Protein AF-A0A8T6MU31-F1 (afdb_monomer_lite)

Secondary structure (DSSP, 8-state):
-PPPPHHHHHHTT-GGGSPP-TT--S-B------TT--EEEEEEEEEE-TT-SSEEEEEEETTS-EEEEEPPTT--TT-EEEESTT--S-TT-B----

pLDDT: mean 89.47, std 4.57, range [70.94, 95.69]

Sequence (98 aa):
MGKRPLVRRRGRGGMQFRAAATGKTIPAKYPYFDLAEDHSGQVVDLVHERGRDTPLARVRFEDGSVSMIPAVLGTEVGSTISFGLNADVKQGNVISIQ

Structure (mmCIF, N/CA/C/O backbone):
data_AF-A0A8T6MU31-F1
#
_entry.id   AF-A0A8T6MU31-F1
#
loop_
_atom_site.group_PDB
_atom_site.id
_atom_site.type_symbol
_atom_site.label_atom_id
_atom_site.label_alt_id
_atom_site.label_comp_id
_atom_site.label_asym_id
_atom_site.label_entity_id
_atom_site.label_seq_id
_atom_site.pdbx_PDB_ins_code
_atom_site.Cartn_x
_atom_site.Cartn_y
_atom_site.Cartn_z
_atom_site.occupancy
_atom_site.B_iso_or_equiv
_atom_site.auth_seq_id
_atom_site.auth_comp_id
_atom_site.auth_asym_id
_atom_site.auth_atom_id
_atom_site.pdbx_PDB_model_num
ATOM 1 N N . MET A 1 1 ? 33.140 12.919 -30.482 1.00 74.75 1 MET A N 1
ATOM 2 C CA . MET A 1 1 ? 31.976 13.156 -29.593 1.00 74.75 1 MET A CA 1
ATOM 3 C C . MET A 1 1 ? 31.259 11.829 -29.352 1.00 74.75 1 MET A C 1
ATOM 5 O O . MET A 1 1 ? 31.030 11.106 -30.312 1.00 74.75 1 MET A O 1
ATOM 9 N N . GLY A 1 2 ? 30.994 11.457 -28.095 1.00 89.44 2 GLY A N 1
ATOM 10 C CA . GLY A 1 2 ? 30.480 10.125 -27.734 1.00 89.44 2 GLY A CA 1
ATOM 11 C C . GLY A 1 2 ? 28.968 9.944 -27.928 1.00 89.44 2 GLY A C 1
ATOM 12 O O . GLY A 1 2 ? 28.213 10.914 -28.019 1.00 89.44 2 GLY A O 1
ATOM 13 N N . LYS A 1 3 ? 28.510 8.684 -27.964 1.00 91.19 3 LYS A N 1
ATOM 14 C CA . LYS A 1 3 ? 27.075 8.348 -27.965 1.00 91.19 3 LYS A CA 1
ATOM 15 C C . LYS A 1 3 ? 26.424 8.749 -26.635 1.00 91.19 3 LYS A C 1
ATOM 17 O O . LYS A 1 3 ? 27.070 8.811 -25.593 1.00 91.19 3 LYS A O 1
ATOM 22 N N . ARG A 1 4 ? 25.112 9.000 -26.666 1.00 89.75 4 ARG A N 1
ATOM 23 C CA . ARG A 1 4 ? 24.345 9.369 -25.465 1.00 89.75 4 ARG A CA 1
ATOM 24 C C . ARG A 1 4 ? 24.295 8.204 -24.456 1.00 89.75 4 ARG A C 1
ATOM 26 O O . ARG A 1 4 ? 23.974 7.089 -24.877 1.00 89.75 4 ARG A O 1
ATOM 33 N N . PRO A 1 5 ? 24.496 8.458 -23.147 1.00 94.31 5 PRO A N 1
ATOM 34 C CA . PRO A 1 5 ? 24.318 7.455 -22.098 1.00 94.31 5 PRO A CA 1
ATOM 35 C C . PRO A 1 5 ? 22.907 6.859 -22.065 1.00 94.31 5 PRO A C 1
ATOM 37 O O . PRO A 1 5 ? 21.921 7.512 -22.427 1.00 94.31 5 PRO A O 1
ATOM 40 N N . LEU A 1 6 ? 22.800 5.628 -21.566 1.00 93.69 6 LEU A N 1
ATOM 41 C CA . LEU A 1 6 ? 21.551 4.864 -21.525 1.00 93.69 6 LEU A CA 1
ATOM 42 C C . LEU A 1 6 ? 20.450 5.558 -20.704 1.00 93.69 6 LEU A C 1
ATOM 44 O O . LEU A 1 6 ? 19.299 5.573 -21.135 1.00 93.69 6 LEU A O 1
ATOM 48 N N . VAL A 1 7 ? 20.790 6.215 -19.590 1.00 95.69 7 VAL A N 1
ATOM 49 C CA . VAL A 1 7 ? 19.823 6.940 -18.738 1.00 95.69 7 VAL A CA 1
ATOM 50 C C . VAL A 1 7 ? 19.103 8.051 -19.512 1.00 95.69 7 VAL A C 1
ATOM 52 O O . VAL A 1 7 ? 17.886 8.188 -19.412 1.00 95.69 7 VAL A O 1
ATOM 55 N N . ARG A 1 8 ? 19.811 8.773 -20.395 1.00 93.56 8 ARG A N 1
ATOM 56 C CA . ARG A 1 8 ? 19.190 9.793 -21.262 1.00 93.56 8 ARG A CA 1
ATOM 57 C C . ARG A 1 8 ? 18.242 9.179 -22.293 1.00 93.56 8 ARG A C 1
ATOM 59 O O . ARG A 1 8 ? 17.253 9.804 -22.665 1.00 93.56 8 ARG A O 1
ATOM 66 N N . ARG A 1 9 ? 18.522 7.957 -22.764 1.00 93.88 9 ARG A N 1
ATOM 67 C CA . ARG A 1 9 ? 17.605 7.216 -23.649 1.00 93.88 9 ARG A CA 1
ATOM 68 C C . ARG A 1 9 ? 16.366 6.727 -22.890 1.00 93.88 9 ARG A C 1
ATOM 70 O O . ARG A 1 9 ? 15.282 6.774 -23.465 1.00 93.88 9 ARG A O 1
ATOM 77 N N . ARG A 1 10 ? 16.516 6.317 -21.623 1.00 94.62 10 ARG A N 1
ATOM 78 C CA . ARG A 1 10 ? 15.406 5.940 -20.727 1.00 94.62 10 ARG A CA 1
ATOM 79 C C . ARG A 1 10 ? 14.471 7.112 -20.448 1.00 94.62 10 ARG A C 1
ATOM 81 O O . ARG A 1 10 ? 13.273 6.959 -20.635 1.00 94.62 10 ARG A O 1
ATOM 88 N N . GLY A 1 11 ? 15.011 8.287 -20.111 1.00 94.75 11 GLY A N 1
ATOM 89 C CA . GLY A 1 11 ? 14.213 9.489 -19.822 1.00 94.75 11 GLY A CA 1
ATOM 90 C C . GLY A 1 11 ? 13.346 9.979 -20.990 1.00 94.75 11 GLY A C 1
ATOM 91 O O . GLY A 1 11 ? 12.302 10.574 -20.766 1.00 94.75 11 GLY A O 1
ATOM 92 N N . ARG A 1 12 ? 13.716 9.670 -22.244 1.00 94.50 12 ARG A N 1
ATOM 93 C CA . ARG A 1 12 ? 12.864 9.939 -23.420 1.00 94.50 12 ARG A CA 1
ATOM 94 C C . ARG A 1 12 ? 11.597 9.066 -23.452 1.00 94.50 12 ARG A C 1
ATOM 96 O O . ARG A 1 12 ? 10.668 9.385 -24.184 1.00 94.50 12 ARG A O 1
ATOM 103 N N . GLY A 1 13 ? 11.571 7.948 -22.721 1.00 92.88 13 GLY A N 1
ATOM 104 C CA . GLY A 1 13 ? 10.403 7.073 -22.622 1.00 92.88 13 GLY A CA 1
ATOM 105 C C . GLY A 1 13 ? 10.037 6.387 -23.940 1.00 92.88 13 GLY A C 1
ATOM 106 O O . GLY A 1 13 ? 8.866 6.359 -24.306 1.00 92.88 13 GLY A O 1
ATOM 107 N N . GLY A 1 14 ? 11.013 5.865 -24.691 1.00 94.50 14 GLY A N 1
ATOM 108 C CA . GLY A 1 14 ? 10.726 4.985 -25.838 1.00 94.50 14 GLY A CA 1
ATOM 109 C C . GLY A 1 14 ? 10.074 3.664 -25.399 1.00 94.50 14 GLY A C 1
ATOM 110 O O . GLY A 1 14 ? 10.208 3.289 -24.235 1.00 94.50 14 GLY A O 1
ATOM 111 N N . MET A 1 15 ? 9.395 2.950 -26.309 1.00 93.38 15 MET A N 1
ATOM 112 C CA . MET A 1 15 ? 8.653 1.707 -26.000 1.00 93.38 15 MET A CA 1
ATOM 113 C C . MET A 1 15 ? 9.486 0.675 -25.226 1.00 93.38 15 MET A C 1
ATOM 115 O O . MET A 1 15 ? 8.997 0.086 -24.273 1.00 93.38 15 MET A O 1
ATOM 119 N N . GLN A 1 16 ? 10.769 0.543 -25.558 1.00 93.75 16 GLN A N 1
ATOM 120 C CA . GLN A 1 16 ? 11.729 -0.354 -24.910 1.00 93.75 16 GLN A CA 1
ATOM 121 C C . GLN A 1 16 ? 11.996 -0.066 -23.420 1.00 93.75 16 GLN A C 1
ATOM 123 O O . GLN A 1 16 ? 12.621 -0.878 -22.747 1.00 93.75 16 GLN A O 1
ATOM 128 N N . PHE A 1 17 ? 11.600 1.105 -22.912 1.00 93.88 17 PHE A N 1
ATOM 129 C CA . PHE A 1 17 ? 11.805 1.512 -21.517 1.00 93.88 17 PHE A CA 1
ATOM 130 C C . PHE A 1 17 ? 10.497 1.807 -20.774 1.00 93.88 17 PHE A C 1
ATOM 132 O O . PHE A 1 17 ? 10.549 2.169 -19.599 1.00 93.88 17 PHE A O 1
ATOM 139 N N . ARG A 1 18 ? 9.340 1.704 -21.440 1.00 92.94 18 ARG A N 1
ATOM 140 C CA . ARG A 1 18 ? 8.034 1.899 -20.799 1.00 92.94 18 ARG A CA 1
ATOM 141 C C . ARG A 1 18 ? 7.621 0.627 -20.071 1.00 92.94 18 ARG A C 1
ATOM 143 O O . ARG A 1 18 ? 7.848 -0.473 -20.564 1.00 92.94 18 ARG A O 1
ATOM 150 N N . ALA A 1 19 ? 6.973 0.792 -18.921 1.00 90.88 19 ALA A N 1
ATOM 151 C CA . ALA A 1 19 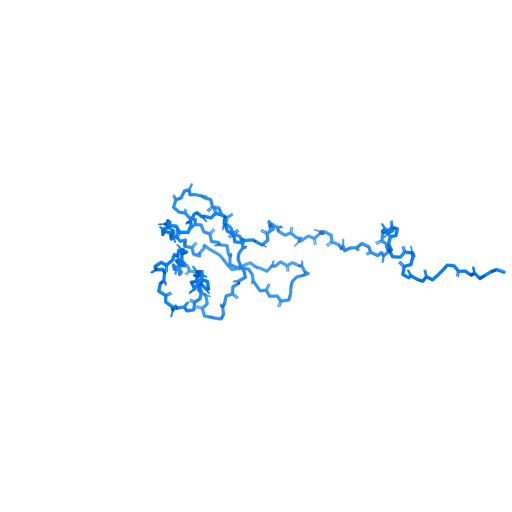? 6.295 -0.315 -18.266 1.00 90.88 19 ALA A CA 1
ATOM 152 C C . ALA A 1 19 ? 5.102 -0.771 -19.119 1.00 90.88 19 ALA A C 1
ATOM 154 O O . ALA A 1 19 ? 4.388 0.058 -19.690 1.00 90.88 19 ALA A O 1
ATOM 155 N N . ALA A 1 20 ? 4.881 -2.082 -19.195 1.00 89.44 20 ALA A N 1
ATOM 156 C CA . ALA A 1 20 ? 3.680 -2.621 -19.813 1.00 89.44 20 ALA A CA 1
ATOM 157 C C . ALA A 1 20 ? 2.461 -2.268 -18.945 1.00 89.44 20 ALA A C 1
ATOM 159 O O . ALA A 1 20 ? 2.412 -2.618 -17.768 1.00 89.44 20 ALA A O 1
ATOM 160 N N . ALA A 1 21 ? 1.481 -1.577 -19.529 1.00 86.25 21 ALA A N 1
ATOM 161 C CA . ALA A 1 21 ? 0.220 -1.257 -18.856 1.00 86.25 21 ALA A CA 1
ATOM 162 C C . ALA A 1 21 ? -0.795 -2.416 -18.913 1.00 86.25 21 ALA A C 1
ATOM 164 O O . ALA A 1 21 ? -1.825 -2.387 -18.245 1.00 86.25 21 ALA A O 1
ATOM 165 N N . THR A 1 22 ? -0.524 -3.443 -19.721 1.00 86.19 22 THR A N 1
ATOM 166 C CA . THR A 1 22 ? -1.427 -4.577 -19.920 1.00 86.19 22 THR A CA 1
ATOM 167 C C . THR A 1 22 ? -1.584 -5.393 -18.638 1.00 86.19 22 THR A C 1
ATOM 169 O O . THR A 1 22 ? -0.611 -5.929 -18.111 1.00 86.19 22 THR A O 1
ATOM 172 N N . GLY A 1 23 ? -2.824 -5.539 -18.166 1.00 81.75 23 GLY A N 1
ATOM 173 C CA . GLY A 1 23 ? -3.136 -6.288 -16.945 1.00 81.75 23 GLY A CA 1
ATOM 174 C C . GLY A 1 23 ? -2.918 -5.504 -15.649 1.00 81.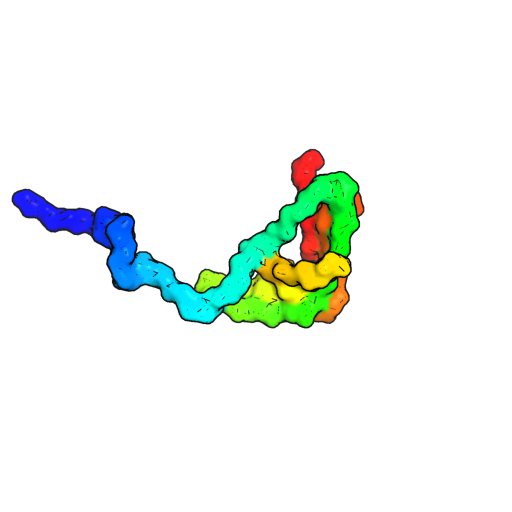75 23 GLY A C 1
ATOM 175 O O . GLY A 1 23 ? -2.893 -6.116 -14.583 1.00 81.75 23 GLY A O 1
ATOM 176 N N . LYS A 1 24 ? -2.753 -4.177 -15.739 1.00 86.06 24 LYS A N 1
ATOM 177 C CA . LYS A 1 24 ? 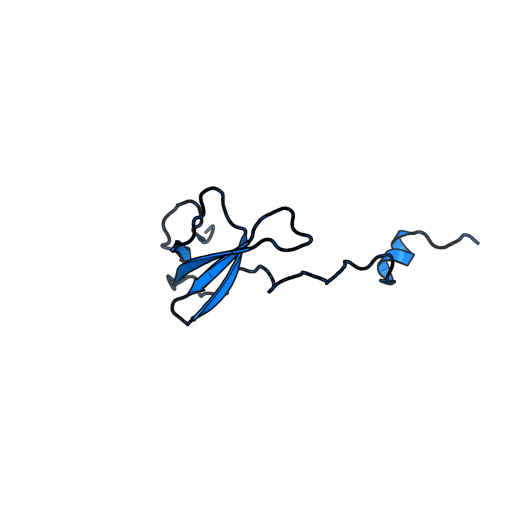-2.898 -3.262 -14.604 1.00 86.06 24 LYS A CA 1
ATOM 178 C C . LYS A 1 24 ? -4.382 -3.036 -14.314 1.00 86.06 24 LYS A C 1
ATOM 180 O O . LYS A 1 24 ? -5.166 -2.819 -15.238 1.00 86.06 24 LYS A O 1
ATOM 185 N N . THR A 1 25 ? -4.750 -3.109 -13.041 1.00 83.44 25 THR A N 1
ATOM 186 C CA . THR A 1 25 ? -6.128 -2.910 -12.562 1.00 83.44 25 THR A CA 1
ATOM 187 C C . THR A 1 25 ? -6.311 -1.441 -12.142 1.00 83.44 25 THR A C 1
ATOM 189 O O . THR A 1 25 ? -5.475 -0.587 -12.443 1.00 83.44 25 THR A O 1
ATOM 192 N N . ILE A 1 26 ? -7.413 -1.123 -11.457 1.00 82.88 26 ILE A N 1
ATOM 193 C CA . ILE A 1 26 ? -7.641 0.156 -10.771 1.00 82.88 26 ILE A CA 1
ATOM 194 C C . ILE A 1 26 ? -6.413 0.500 -9.908 1.00 82.88 26 ILE A C 1
ATOM 196 O O . ILE A 1 26 ? -5.841 -0.397 -9.279 1.00 82.88 26 ILE A O 1
ATOM 200 N N . PRO A 1 27 ? -5.988 1.777 -9.864 1.00 84.88 27 PRO A N 1
ATOM 201 C CA . PRO A 1 27 ? -4.856 2.194 -9.049 1.00 84.88 27 PRO A CA 1
ATOM 202 C C . PRO A 1 27 ? -5.033 1.758 -7.594 1.00 84.88 27 PRO A C 1
ATOM 204 O O . PRO A 1 27 ? -6.009 2.130 -6.948 1.00 84.88 27 PRO A O 1
ATOM 207 N N . ALA A 1 28 ? -4.062 1.004 -7.074 1.00 88.06 28 ALA A N 1
ATOM 208 C CA . ALA A 1 28 ? -4.061 0.646 -5.665 1.00 88.06 28 ALA A CA 1
ATOM 209 C C . ALA A 1 28 ? -3.738 1.885 -4.826 1.00 88.06 28 ALA A C 1
ATOM 211 O O . ALA A 1 28 ? -2.609 2.390 -4.869 1.00 88.06 28 ALA A O 1
ATOM 212 N N . LYS A 1 29 ? -4.746 2.392 -4.124 1.00 88.25 29 LYS A N 1
ATOM 213 C CA . LYS A 1 29 ? -4.689 3.584 -3.284 1.00 88.25 29 LYS A CA 1
ATOM 214 C C . LYS A 1 29 ? -5.626 3.389 -2.105 1.00 88.25 29 LYS A C 1
ATOM 216 O O . LYS A 1 29 ? -6.674 2.762 -2.244 1.00 88.25 29 LYS A O 1
ATOM 221 N N . TYR A 1 30 ? -5.247 3.976 -0.978 1.00 88.69 30 TYR A N 1
ATOM 222 C CA . TYR A 1 30 ? -6.182 4.175 0.114 1.00 88.69 30 TYR A CA 1
ATOM 223 C C . TYR A 1 30 ? -7.229 5.218 -0.298 1.00 88.69 30 TYR A C 1
ATOM 225 O O . TYR A 1 30 ? -6.876 6.176 -1.001 1.00 88.69 30 TYR A O 1
ATOM 233 N N . PRO A 1 31 ? -8.496 5.025 0.092 1.00 86.94 31 PRO A N 1
ATOM 234 C CA . PRO A 1 31 ? -9.510 6.058 -0.053 1.00 86.94 31 PRO A CA 1
ATOM 235 C C . PRO A 1 31 ? -9.102 7.308 0.732 1.00 86.94 31 PRO A C 1
ATOM 237 O O . PRO A 1 31 ? -8.352 7.237 1.708 1.00 86.94 31 PRO A O 1
ATOM 240 N N . TYR A 1 32 ? -9.576 8.460 0.271 1.00 86.12 32 TYR A N 1
ATOM 241 C CA . TYR A 1 32 ? -9.387 9.715 0.980 1.00 86.12 32 TYR A CA 1
ATOM 242 C C . TYR A 1 32 ? -10.593 9.926 1.892 1.00 86.12 32 TYR A C 1
ATOM 244 O O . TYR A 1 32 ? -11.681 10.209 1.399 1.00 86.12 32 TYR A O 1
ATOM 252 N N . PHE A 1 33 ? -10.385 9.750 3.192 1.00 85.12 33 PHE A N 1
ATOM 253 C CA . PHE A 1 33 ? -11.374 10.018 4.230 1.00 85.12 33 PHE A CA 1
ATOM 254 C C . PHE A 1 33 ? -10.854 11.116 5.153 1.00 85.12 33 PHE A C 1
ATOM 256 O O . PHE A 1 33 ? -9.637 11.251 5.330 1.00 85.12 33 PHE A O 1
ATOM 263 N N . ASP A 1 34 ? -11.766 11.890 5.737 1.00 83.56 34 ASP A N 1
ATOM 264 C CA . ASP A 1 34 ? -11.404 12.821 6.801 1.00 83.56 34 ASP A CA 1
ATOM 265 C C . ASP A 1 34 ? -10.998 12.045 8.060 1.00 83.56 34 ASP A C 1
ATOM 267 O O . ASP A 1 34 ? -11.593 11.026 8.398 1.00 83.56 34 ASP A O 1
ATOM 271 N N . LEU A 1 35 ? -9.981 12.527 8.783 1.00 75.75 35 LEU A N 1
ATOM 272 C CA . LEU A 1 35 ? -9.431 11.811 9.949 1.00 75.75 35 LEU A CA 1
ATOM 273 C C . LEU A 1 35 ? -10.4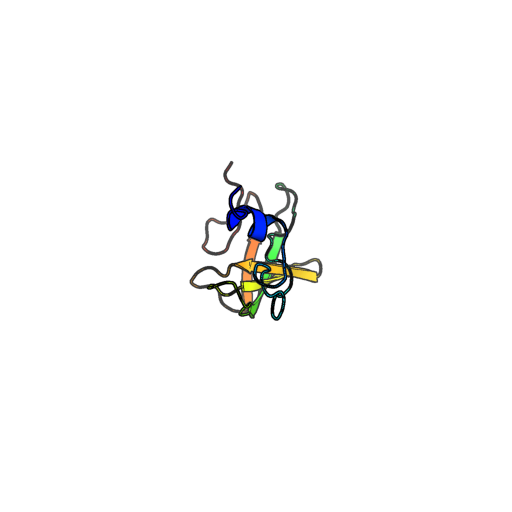41 11.649 11.093 1.00 75.75 35 LEU A C 1
ATOM 275 O O . LEU A 1 35 ? -10.283 10.759 11.924 1.00 75.75 35 LEU A O 1
ATOM 279 N N . ALA A 1 36 ? -11.431 12.539 11.159 1.00 79.69 36 ALA A N 1
ATOM 280 C CA . ALA A 1 36 ? -12.480 12.504 12.169 1.00 79.69 36 ALA A CA 1
ATOM 281 C C . ALA A 1 36 ? -13.561 11.453 11.870 1.00 79.69 36 ALA A C 1
ATOM 283 O O . ALA A 1 36 ? -14.372 11.162 12.746 1.00 79.69 36 ALA A O 1
ATOM 284 N N . GLU A 1 37 ? -13.598 10.918 10.649 1.00 84.88 37 GLU A N 1
ATOM 285 C CA . GLU A 1 37 ? -14.607 9.959 10.224 1.00 84.88 37 GLU A CA 1
ATOM 286 C C . GLU A 1 37 ? -14.076 8.532 10.352 1.00 84.88 37 GLU A C 1
ATOM 288 O O . GLU A 1 37 ? -12.990 8.201 9.870 1.00 84.88 37 GLU A O 1
ATOM 293 N N . ASP A 1 38 ? -14.877 7.678 10.983 1.00 86.44 38 ASP A N 1
ATOM 294 C CA . ASP A 1 38 ? -14.611 6.250 11.059 1.00 86.44 38 ASP A CA 1
ATOM 295 C C . ASP A 1 38 ? -15.395 5.550 9.940 1.00 86.44 38 ASP A C 1
ATOM 297 O O . ASP A 1 38 ? -16.626 5.530 9.939 1.00 86.44 38 ASP A O 1
ATOM 301 N N . HIS A 1 39 ? -14.673 4.975 8.980 1.00 89.56 39 HIS A N 1
ATOM 302 C CA . HIS A 1 39 ? -15.235 4.263 7.832 1.00 89.56 39 HIS A CA 1
ATOM 303 C C . HIS A 1 39 ? -14.938 2.773 7.926 1.00 89.56 39 HIS A C 1
ATOM 305 O O . HIS A 1 39 ? -13.826 2.357 8.267 1.00 89.56 39 HIS A O 1
ATOM 311 N N . SER A 1 40 ? -15.919 1.947 7.566 1.00 90.88 40 SER A N 1
ATOM 312 C CA . SER A 1 40 ? -15.742 0.502 7.467 1.00 90.88 40 SER A CA 1
ATOM 313 C C . SER A 1 40 ? -15.826 0.032 6.015 1.00 90.88 40 SER A C 1
ATOM 315 O O . SER A 1 40 ? -16.613 0.527 5.206 1.00 90.88 40 SER A O 1
ATOM 317 N N . GLY A 1 41 ? -14.958 -0.908 5.652 1.00 92.69 41 GLY A N 1
ATOM 318 C CA . GLY A 1 41 ? -14.926 -1.511 4.328 1.00 92.69 41 GLY A CA 1
ATOM 319 C C . GLY A 1 41 ? -14.886 -3.027 4.419 1.00 92.69 41 GLY A C 1
ATOM 320 O O . GLY A 1 41 ? -14.162 -3.588 5.238 1.00 92.69 41 GLY A O 1
ATOM 321 N N . GLN A 1 42 ? -15.633 -3.709 3.559 1.00 94.81 42 GLN A N 1
ATOM 322 C CA . GLN A 1 42 ? -15.618 -5.164 3.465 1.00 94.81 42 GLN A CA 1
ATOM 323 C C . GLN A 1 42 ? -14.735 -5.625 2.306 1.00 94.81 42 GLN A C 1
ATOM 325 O O . GLN A 1 42 ? -14.845 -5.130 1.181 1.00 94.81 42 GLN A O 1
ATOM 330 N N . VAL A 1 43 ? -13.880 -6.614 2.556 1.00 95.06 43 VAL A N 1
ATOM 331 C CA . VAL A 1 43 ? -13.086 -7.271 1.514 1.00 95.06 43 VAL A CA 1
ATOM 332 C C . VAL A 1 43 ? -14.007 -8.141 0.662 1.00 95.06 43 VAL A C 1
ATOM 334 O O . VAL A 1 43 ? -14.540 -9.146 1.121 1.00 95.06 43 VAL A O 1
ATOM 337 N N . VAL A 1 44 ? -14.188 -7.764 -0.599 1.00 95.19 44 VAL A N 1
ATOM 338 C CA . VAL A 1 44 ? -15.038 -8.485 -1.556 1.00 95.19 44 VAL A CA 1
ATOM 339 C C . VAL A 1 44 ? -14.245 -9.541 -2.322 1.00 95.19 44 VAL A C 1
ATOM 341 O O . VAL A 1 44 ? -14.818 -10.533 -2.758 1.00 95.19 44 VAL A O 1
ATOM 344 N N . ASP A 1 45 ? -12.951 -9.309 -2.561 1.00 94.44 45 ASP A N 1
ATOM 345 C CA . ASP A 1 45 ? -12.128 -10.192 -3.393 1.00 94.44 45 ASP A CA 1
ATOM 346 C C . ASP A 1 45 ? -10.626 -9.992 -3.149 1.00 94.44 45 ASP A C 1
ATOM 348 O O . ASP A 1 45 ? -10.201 -8.913 -2.727 1.00 94.44 45 ASP A O 1
ATOM 352 N N . LEU A 1 46 ? -9.825 -11.004 -3.481 1.00 93.69 46 LEU A N 1
ATOM 353 C CA . LEU A 1 46 ? -8.363 -10.965 -3.476 1.00 93.69 46 LEU A CA 1
ATOM 354 C C . LEU A 1 46 ? -7.857 -11.158 -4.909 1.00 93.69 46 LEU A C 1
ATOM 356 O O . LEU A 1 46 ? -7.919 -12.245 -5.479 1.00 93.69 46 LEU A O 1
ATOM 360 N N . VAL A 1 47 ? -7.344 -10.084 -5.502 1.00 92.81 47 VAL A N 1
ATOM 361 C CA . VAL A 1 47 ? -7.031 -9.998 -6.929 1.00 92.81 47 VAL A CA 1
ATOM 362 C C . VAL A 1 47 ? -5.524 -9.905 -7.150 1.00 92.81 47 VAL A C 1
ATOM 364 O O . VAL A 1 47 ? -4.826 -9.105 -6.526 1.00 92.81 47 VAL A O 1
ATOM 367 N N . HIS A 1 48 ? -5.016 -10.682 -8.104 1.00 90.94 48 HIS A N 1
ATOM 368 C CA . HIS A 1 48 ? -3.647 -10.545 -8.594 1.00 90.94 48 HIS A CA 1
ATOM 369 C C . HIS A 1 48 ? -3.557 -9.451 -9.675 1.00 90.94 48 HIS A C 1
ATOM 371 O O . HIS A 1 48 ? -4.241 -9.527 -10.696 1.00 90.94 48 HIS A O 1
ATOM 377 N N . GLU A 1 49 ? -2.691 -8.450 -9.482 1.00 89.50 49 GLU A N 1
ATOM 378 C CA . GLU A 1 49 ? -2.374 -7.433 -10.495 1.00 89.50 49 GLU A CA 1
ATOM 379 C C . GLU A 1 49 ? -0.993 -7.691 -11.106 1.00 89.50 49 GLU A C 1
ATOM 381 O O . GLU A 1 49 ? -0.001 -7.839 -10.392 1.00 89.50 49 GLU A O 1
ATOM 386 N N . ARG A 1 50 ? -0.890 -7.670 -12.441 1.00 86.75 50 ARG A N 1
ATOM 387 C CA . ARG A 1 50 ? 0.403 -7.850 -13.111 1.00 86.75 50 ARG A CA 1
ATOM 388 C C . ARG A 1 50 ? 1.342 -6.694 -12.803 1.00 86.75 50 ARG A C 1
ATOM 390 O O . ARG A 1 50 ? 0.974 -5.527 -12.916 1.00 86.75 50 ARG A O 1
ATOM 397 N N . GLY A 1 51 ? 2.596 -7.003 -12.492 1.00 86.56 51 GLY A N 1
ATOM 398 C CA . GLY A 1 51 ? 3.619 -6.001 -12.181 1.00 86.56 51 GLY A CA 1
ATOM 399 C C . GLY A 1 51 ? 3.533 -5.451 -10.757 1.00 86.56 51 GLY A C 1
ATOM 400 O O . GLY A 1 51 ? 4.110 -4.396 -10.492 1.00 86.56 51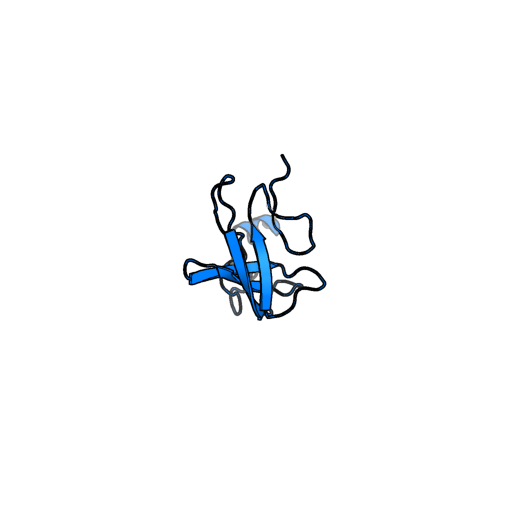 GLY A O 1
ATOM 401 N N . ARG A 1 52 ? 2.781 -6.121 -9.881 1.00 86.06 52 ARG A N 1
ATOM 402 C CA . ARG A 1 52 ? 3.012 -6.154 -8.438 1.00 86.06 52 ARG A CA 1
ATOM 403 C C . ARG A 1 52 ? 3.327 -7.602 -8.075 1.00 86.06 52 ARG A C 1
ATOM 405 O O . ARG A 1 52 ? 2.690 -8.511 -8.598 1.00 86.06 52 ARG A O 1
ATOM 412 N N . ASP A 1 53 ? 4.271 -7.803 -7.165 1.00 86.19 53 ASP A N 1
ATOM 413 C CA . ASP A 1 53 ? 4.603 -9.138 -6.645 1.00 86.19 53 ASP A CA 1
ATOM 414 C C . ASP A 1 53 ? 3.716 -9.520 -5.443 1.00 86.19 53 ASP A C 1
ATOM 416 O O . ASP A 1 53 ? 3.990 -10.482 -4.732 1.00 86.19 53 ASP A O 1
ATOM 420 N N . THR A 1 54 ? 2.645 -8.755 -5.198 1.00 88.12 54 THR A N 1
ATOM 421 C CA . THR A 1 54 ? 1.738 -8.916 -4.057 1.00 88.12 54 THR A CA 1
ATOM 422 C C . THR A 1 54 ? 0.266 -8.869 -4.488 1.00 88.12 54 THR A C 1
ATOM 424 O O . THR A 1 54 ? -0.074 -8.167 -5.448 1.00 88.12 54 THR A O 1
ATOM 427 N N . PRO A 1 55 ? -0.626 -9.613 -3.803 1.00 92.19 55 PRO A N 1
ATOM 428 C CA . PRO A 1 55 ? -2.063 -9.555 -4.053 1.00 92.19 55 PRO A CA 1
ATOM 429 C C . PRO A 1 55 ? -2.681 -8.244 -3.544 1.00 92.19 55 PRO A C 1
ATOM 431 O O . PRO A 1 55 ? -2.216 -7.637 -2.575 1.00 92.19 55 PRO A O 1
ATOM 434 N N . LEU A 1 56 ? -3.760 -7.820 -4.198 1.00 93.31 56 LEU A N 1
ATOM 435 C CA . LEU A 1 56 ? -4.577 -6.677 -3.800 1.00 93.31 56 LEU A CA 1
ATOM 436 C C . LEU A 1 56 ? -5.911 -7.164 -3.234 1.00 93.31 56 LEU A C 1
ATOM 438 O O . LEU A 1 56 ? -6.569 -8.011 -3.828 1.00 93.31 56 LEU A O 1
ATOM 442 N N . ALA A 1 57 ? -6.334 -6.585 -2.121 1.00 94.44 57 ALA A N 1
ATOM 443 C CA . ALA A 1 57 ? -7.683 -6.706 -1.605 1.00 94.44 57 ALA A CA 1
ATOM 444 C C . ALA A 1 57 ? -8.589 -5.676 -2.289 1.00 94.44 57 ALA A C 1
ATOM 446 O O . ALA A 1 57 ? -8.313 -4.472 -2.284 1.00 94.44 57 ALA A O 1
ATOM 447 N N . ARG A 1 58 ? -9.688 -6.152 -2.875 1.00 94.19 58 ARG A N 1
ATOM 448 C CA . ARG A 1 58 ? -10.772 -5.311 -3.377 1.00 94.19 58 ARG A CA 1
ATOM 449 C C . ARG A 1 58 ? -11.734 -5.040 -2.229 1.00 94.19 58 ARG A C 1
ATOM 451 O O . ARG A 1 58 ? -12.493 -5.928 -1.848 1.00 94.19 58 ARG A O 1
ATOM 458 N N . VAL A 1 59 ? -11.707 -3.824 -1.700 1.00 94.31 59 VAL A N 1
ATOM 459 C CA . VAL A 1 59 ? -12.510 -3.407 -0.544 1.00 94.31 59 VAL A CA 1
ATOM 460 C C . VAL A 1 59 ? -13.679 -2.557 -1.021 1.00 94.31 59 VAL A C 1
ATOM 462 O O . VAL A 1 59 ? -13.478 -1.632 -1.809 1.00 94.31 59 VAL A O 1
ATOM 465 N N . ARG A 1 60 ? -14.891 -2.881 -0.568 1.00 94.00 60 ARG A N 1
ATOM 466 C CA . ARG A 1 60 ? -16.108 -2.098 -0.800 1.00 94.00 60 ARG A CA 1
ATOM 467 C C . ARG A 1 60 ? -16.507 -1.380 0.482 1.00 94.00 60 ARG A C 1
ATOM 469 O O . ARG A 1 60 ? -16.608 -2.023 1.522 1.00 94.00 60 ARG A O 1
ATOM 476 N N . PHE A 1 61 ? -16.758 -0.087 0.374 1.00 91.62 61 PHE A N 1
ATOM 477 C CA . PHE A 1 61 ? -17.178 0.769 1.479 1.00 91.62 61 PHE A CA 1
ATOM 478 C C . PHE A 1 61 ? -18.699 0.924 1.534 1.00 91.62 61 PHE A C 1
ATOM 480 O O . PHE A 1 61 ? -19.416 0.504 0.619 1.00 91.62 61 PHE A O 1
ATOM 487 N N . GLU A 1 62 ? -19.184 1.520 2.621 1.00 87.94 62 GLU A N 1
ATOM 488 C CA . GLU A 1 62 ? -20.609 1.772 2.877 1.00 87.94 62 GLU A CA 1
ATOM 489 C C . GLU A 1 62 ? -21.260 2.670 1.813 1.00 87.94 62 GLU A C 1
ATOM 491 O O . GLU A 1 62 ? -22.414 2.461 1.445 1.00 87.94 62 GLU A O 1
ATOM 496 N N . ASP A 1 63 ? -20.499 3.605 1.243 1.00 85.62 63 ASP A N 1
ATOM 497 C CA . ASP A 1 63 ? -20.919 4.480 0.140 1.00 85.62 63 ASP A CA 1
ATOM 498 C C . ASP A 1 63 ? -21.014 3.756 -1.222 1.00 85.62 63 ASP A C 1
ATOM 500 O O . ASP A 1 63 ? -21.417 4.340 -2.230 1.00 85.62 63 ASP A O 1
ATOM 504 N N . GLY A 1 64 ? -20.641 2.474 -1.274 1.00 84.88 64 GLY A N 1
ATOM 505 C CA . GLY A 1 64 ? -20.576 1.671 -2.493 1.00 84.88 64 GLY A CA 1
ATOM 506 C C . GLY A 1 64 ? -19.299 1.881 -3.312 1.00 84.88 64 GLY A C 1
ATOM 507 O O . GLY A 1 64 ? -19.131 1.222 -4.346 1.00 84.88 64 GLY A O 1
ATOM 508 N N . SER A 1 65 ? -18.381 2.743 -2.865 1.00 89.31 65 SER A N 1
ATOM 509 C CA . SER A 1 65 ? -17.079 2.920 -3.501 1.00 89.31 65 SER A CA 1
ATOM 510 C C . SER A 1 65 ? -16.216 1.669 -3.336 1.00 89.31 65 SER A C 1
ATOM 512 O O . SER A 1 65 ? -16.368 0.872 -2.405 1.00 89.31 65 SER A O 1
ATOM 514 N N . VAL A 1 66 ? -15.313 1.459 -4.295 1.00 91.44 66 VAL A N 1
ATOM 515 C CA . VAL A 1 66 ? -14.406 0.310 -4.306 1.00 91.44 66 VAL A CA 1
ATOM 516 C C . VAL A 1 66 ? -12.975 0.808 -4.401 1.00 91.44 66 VAL A C 1
ATOM 518 O O . VAL A 1 66 ? -12.611 1.463 -5.378 1.00 91.44 66 VAL A O 1
ATOM 521 N N . SER A 1 67 ? -12.151 0.440 -3.423 1.00 92.31 67 SER A N 1
ATOM 522 C CA . SER A 1 67 ? -10.710 0.701 -3.447 1.00 92.31 67 SER A CA 1
ATOM 523 C C . SER A 1 67 ? -9.916 -0.596 -3.528 1.00 92.31 67 SER A C 1
ATOM 525 O O . SER A 1 67 ? -10.317 -1.638 -3.010 1.00 92.31 67 SER A O 1
ATOM 527 N N . MET A 1 68 ? -8.768 -0.524 -4.199 1.00 92.31 68 MET A N 1
ATOM 528 C CA . MET A 1 68 ? -7.791 -1.609 -4.248 1.00 92.31 68 MET A CA 1
ATOM 529 C C . MET A 1 68 ? -6.679 -1.307 -3.251 1.00 92.31 68 MET A C 1
ATOM 531 O O . MET A 1 68 ? -5.953 -0.325 -3.406 1.00 92.31 68 MET A O 1
ATOM 535 N N . ILE A 1 69 ? -6.535 -2.150 -2.241 1.00 92.12 69 ILE A N 1
ATOM 536 C CA . ILE A 1 69 ? -5.582 -1.958 -1.146 1.00 92.12 69 ILE A CA 1
ATOM 537 C C . ILE A 1 69 ? -4.629 -3.157 -1.129 1.00 92.12 69 ILE A C 1
ATOM 539 O O . ILE A 1 69 ? -5.055 -4.261 -1.461 1.00 92.12 69 ILE A O 1
ATOM 543 N N . PRO A 1 70 ? -3.334 -2.997 -0.810 1.00 91.75 70 PRO A N 1
ATOM 544 C CA . PRO A 1 70 ? -2.453 -4.145 -0.615 1.00 91.75 70 PRO A CA 1
ATOM 545 C C . PRO A 1 70 ? -3.024 -5.095 0.444 1.00 91.75 70 PRO A C 1
ATOM 547 O O . PRO A 1 70 ? -3.335 -4.661 1.550 1.00 91.75 70 PRO A O 1
ATOM 550 N N . ALA A 1 71 ? -3.172 -6.377 0.108 1.00 92.50 71 ALA A N 1
ATOM 551 C CA . ALA A 1 71 ? -3.660 -7.354 1.073 1.00 92.50 71 ALA A CA 1
ATOM 552 C C . ALA A 1 71 ? -2.578 -7.630 2.127 1.00 92.50 71 ALA A C 1
ATOM 554 O O . ALA A 1 71 ? -1.413 -7.864 1.791 1.00 92.50 71 ALA A O 1
ATOM 555 N N . VAL A 1 72 ? -2.967 -7.609 3.400 1.00 91.50 72 VAL A N 1
ATOM 556 C CA . VAL A 1 72 ? -2.095 -7.977 4.523 1.00 91.50 72 VAL A CA 1
ATOM 557 C C . VAL A 1 72 ? -2.186 -9.488 4.739 1.00 91.50 72 VAL A C 1
ATOM 559 O O . VAL A 1 72 ? -3.179 -10.123 4.375 1.00 91.50 72 VAL A O 1
ATOM 562 N N . LEU A 1 73 ? -1.150 -10.089 5.320 1.00 90.56 73 LEU A N 1
ATOM 563 C CA . LEU A 1 73 ? -1.192 -11.493 5.719 1.00 90.56 73 LEU A CA 1
ATOM 564 C C . LEU A 1 73 ? -2.412 -11.754 6.623 1.00 90.56 73 LEU A C 1
ATOM 566 O O . LEU A 1 73 ? -2.648 -10.997 7.558 1.00 90.56 73 LEU A O 1
ATOM 570 N N . GLY A 1 74 ? -3.179 -12.804 6.327 1.00 88.12 74 GLY A N 1
ATOM 571 C CA . GLY A 1 74 ? -4.413 -13.126 7.057 1.00 88.12 74 GLY A CA 1
ATOM 572 C C . GLY A 1 74 ? -5.662 -12.374 6.582 1.00 88.12 74 GLY A C 1
ATOM 573 O O . GLY A 1 74 ? -6.707 -12.500 7.207 1.00 88.12 74 GLY A O 1
ATOM 574 N N . THR A 1 75 ? -5.585 -11.612 5.483 1.00 90.56 75 THR A N 1
ATOM 575 C CA . THR A 1 75 ? -6.783 -11.024 4.860 1.00 90.56 75 THR A CA 1
ATOM 576 C C . THR A 1 75 ? -7.606 -12.118 4.183 1.00 90.56 75 THR A C 1
ATOM 578 O O . THR A 1 75 ? -7.091 -12.827 3.316 1.00 90.56 75 THR A O 1
ATOM 581 N N . GLU A 1 76 ? -8.888 -12.211 4.524 1.00 93.06 76 GLU A N 1
ATOM 582 C CA . GLU A 1 76 ? -9.835 -13.158 3.938 1.00 93.06 76 GLU A CA 1
ATOM 583 C C . GLU A 1 76 ? -10.977 -12.416 3.231 1.00 93.06 76 GLU A C 1
ATOM 585 O O . GLU A 1 76 ? -11.242 -11.234 3.467 1.00 93.06 76 GLU A O 1
ATOM 590 N N . VAL A 1 77 ? -11.668 -13.108 2.326 1.00 94.50 77 VAL A N 1
ATOM 591 C CA . VAL A 1 77 ? -12.872 -12.554 1.697 1.00 94.50 77 VAL A CA 1
ATOM 592 C C . VAL A 1 77 ? -13.983 -12.492 2.744 1.00 94.50 77 VAL A C 1
ATOM 594 O O . VAL A 1 77 ? -14.278 -13.483 3.403 1.00 94.50 77 VAL A O 1
ATOM 597 N N . GLY A 1 78 ? -14.603 -11.324 2.892 1.00 92.75 78 GLY A N 1
ATOM 598 C CA . GLY A 1 78 ? -15.611 -11.041 3.912 1.00 92.75 78 GLY A CA 1
ATOM 599 C C . GLY A 1 78 ? -15.062 -10.368 5.170 1.00 92.75 78 GLY A C 1
ATOM 600 O O . GLY A 1 78 ? -15.866 -9.880 5.964 1.00 92.75 78 GLY A O 1
ATOM 601 N N . SER A 1 79 ? -13.736 -10.275 5.340 1.00 91.50 79 SER A N 1
ATOM 602 C CA . SER A 1 79 ? -13.131 -9.517 6.439 1.00 91.50 79 SER A CA 1
ATOM 603 C C . SER A 1 79 ? -13.512 -8.035 6.368 1.00 91.50 79 SER A C 1
ATOM 605 O O . SER A 1 79 ? -13.577 -7.450 5.283 1.00 91.50 79 SER A O 1
ATOM 607 N N . THR A 1 80 ? -13.725 -7.423 7.532 1.00 92.44 80 THR A N 1
ATOM 608 C CA . THR A 1 80 ? -13.971 -5.982 7.662 1.00 92.44 80 THR A CA 1
ATOM 609 C C . THR A 1 80 ? -12.671 -5.271 8.006 1.00 92.44 80 THR A C 1
ATOM 611 O O . THR A 1 80 ? -11.959 -5.686 8.918 1.00 92.44 80 THR A O 1
ATOM 614 N N . ILE A 1 81 ? -12.379 -4.196 7.283 1.00 91.88 81 ILE A N 1
ATOM 615 C CA . ILE A 1 81 ? -11.249 -3.303 7.509 1.00 91.88 81 ILE A CA 1
ATOM 616 C C . ILE A 1 81 ? -11.799 -1.954 7.961 1.00 91.88 81 ILE A C 1
ATOM 618 O O . ILE A 1 81 ? -12.684 -1.392 7.312 1.00 91.88 81 ILE A O 1
ATOM 622 N N . SER A 1 82 ? -11.263 -1.434 9.058 1.00 91.25 82 SER A N 1
ATOM 623 C CA . SER A 1 82 ? -11.620 -0.122 9.596 1.00 91.25 82 SER A CA 1
ATOM 624 C C . SER A 1 82 ? -10.588 0.935 9.207 1.00 91.25 82 SER A C 1
ATOM 626 O O . SER A 1 82 ? -9.381 0.672 9.198 1.00 91.25 82 SER A O 1
ATOM 628 N N . PHE A 1 83 ? -11.083 2.132 8.910 1.00 90.19 83 PHE A N 1
ATOM 629 C CA . PHE A 1 83 ? -10.320 3.323 8.554 1.00 90.19 83 PHE A CA 1
ATOM 630 C C . PHE A 1 83 ? -10.742 4.453 9.485 1.00 90.19 83 PHE A C 1
ATOM 632 O O . PHE A 1 83 ? -11.935 4.702 9.611 1.00 90.19 83 PHE A O 1
ATOM 639 N N . GLY A 1 84 ? -9.790 5.136 10.113 1.00 86.94 84 GLY A N 1
ATOM 640 C CA . GLY A 1 84 ? -10.093 6.275 10.983 1.00 86.94 84 GLY A CA 1
ATOM 641 C C . GLY A 1 84 ? -9.090 6.429 12.118 1.00 86.94 84 GLY A C 1
ATOM 642 O O . GLY A 1 84 ? -8.176 5.613 12.273 1.00 86.94 84 GLY A O 1
ATOM 643 N N . LEU A 1 85 ? -9.246 7.483 12.920 1.00 85.56 85 LEU A N 1
ATOM 644 C CA . LEU A 1 85 ? -8.404 7.706 14.100 1.00 85.56 85 LEU A CA 1
ATOM 645 C C . LEU A 1 85 ? -8.699 6.684 15.209 1.00 85.56 85 LEU A C 1
ATOM 647 O O . LEU A 1 85 ? -7.788 6.276 15.924 1.00 85.56 85 LEU A O 1
ATOM 651 N N . ASN A 1 86 ? -9.961 6.260 15.335 1.00 85.00 86 ASN A N 1
ATOM 652 C CA . ASN A 1 86 ? -10.410 5.340 16.383 1.00 85.00 86 ASN A CA 1
ATOM 653 C C . ASN A 1 86 ? -10.383 3.872 15.938 1.00 85.00 86 ASN A C 1
ATOM 655 O O . ASN A 1 86 ? -10.888 3.003 16.653 1.00 85.00 86 ASN A O 1
ATOM 659 N N . ALA A 1 87 ? -9.839 3.572 14.753 1.00 86.19 87 ALA A N 1
ATOM 660 C CA . ALA A 1 87 ? -9.777 2.201 14.275 1.00 86.19 87 ALA A CA 1
ATOM 661 C C . ALA A 1 87 ? -8.858 1.356 15.174 1.00 86.19 87 ALA A C 1
ATOM 663 O O . ALA A 1 87 ? -7.765 1.763 15.564 1.00 86.19 87 ALA A O 1
ATOM 664 N N . ASP A 1 88 ? -9.325 0.153 15.509 1.00 87.31 88 ASP A N 1
ATOM 665 C CA . ASP A 1 88 ? -8.607 -0.755 16.401 1.00 87.31 88 ASP A CA 1
ATOM 666 C C . ASP A 1 88 ? -7.265 -1.187 15.787 1.00 87.31 88 ASP A C 1
ATOM 668 O O . ASP A 1 88 ? -7.168 -1.395 14.570 1.00 87.31 88 ASP A O 1
ATOM 672 N N . VAL A 1 89 ? -6.240 -1.372 16.622 1.00 87.44 89 VAL A N 1
ATOM 673 C CA . VAL A 1 89 ? -4.882 -1.734 16.187 1.00 87.44 89 VAL A CA 1
ATOM 674 C C . VAL A 1 89 ? -4.836 -3.229 15.874 1.00 87.44 89 VAL A C 1
ATOM 676 O O . VAL A 1 89 ? -4.330 -4.056 16.632 1.00 87.44 89 VAL A O 1
ATOM 679 N N . LYS A 1 90 ? -5.410 -3.581 14.725 1.00 89.88 90 LYS A N 1
ATOM 680 C CA . LYS A 1 90 ? -5.488 -4.938 14.186 1.00 89.88 90 LYS A CA 1
ATOM 681 C C . LYS A 1 90 ? -4.866 -4.998 12.799 1.00 89.88 90 LYS A C 1
ATOM 683 O O . LYS A 1 90 ? -4.816 -4.007 12.073 1.00 89.88 90 LYS A O 1
ATOM 688 N N . GLN A 1 91 ? -4.394 -6.183 12.421 1.00 88.25 91 GLN A N 1
ATOM 689 C CA . GLN A 1 91 ? -3.863 -6.409 11.079 1.00 88.25 91 GLN A CA 1
ATOM 690 C C . GLN A 1 91 ? -4.937 -6.104 10.028 1.00 88.25 91 GLN A C 1
ATOM 692 O O . GLN A 1 91 ? -6.056 -6.598 10.122 1.00 88.25 91 GLN A O 1
ATOM 697 N N . GLY A 1 92 ? -4.583 -5.281 9.042 1.00 87.06 92 GLY A N 1
ATOM 698 C CA . GLY A 1 92 ? -5.483 -4.849 7.972 1.00 87.06 92 GLY A CA 1
ATOM 699 C C . GLY A 1 92 ? -6.082 -3.458 8.181 1.00 87.06 92 GLY A C 1
ATOM 700 O O . GLY A 1 92 ? -6.284 -2.766 7.188 1.00 87.06 92 GLY A O 1
ATOM 701 N N . ASN A 1 93 ? -6.291 -3.018 9.427 1.00 91.88 93 ASN A N 1
ATOM 702 C CA . ASN A 1 93 ? -6.851 -1.696 9.721 1.00 91.88 93 ASN A CA 1
ATOM 703 C C . ASN A 1 93 ? -5.874 -0.566 9.387 1.00 91.88 93 ASN A C 1
ATOM 705 O O . ASN A 1 93 ? -4.652 -0.725 9.460 1.00 91.88 93 ASN A O 1
ATOM 709 N N . VAL A 1 94 ? -6.431 0.591 9.035 1.00 90.00 94 VAL A N 1
ATOM 710 C CA . VAL A 1 94 ? -5.673 1.781 8.647 1.00 90.00 94 VAL A CA 1
ATOM 711 C C . VAL A 1 94 ? -5.940 2.894 9.649 1.00 90.00 94 VAL A C 1
ATOM 713 O O . VAL A 1 94 ? -7.063 3.380 9.764 1.00 90.00 94 VAL A O 1
ATOM 716 N N . ILE A 1 95 ? -4.880 3.306 10.342 1.00 90.12 95 ILE A N 1
ATOM 717 C CA . ILE A 1 95 ? -4.893 4.384 11.335 1.00 90.12 95 ILE A CA 1
ATOM 718 C C . ILE A 1 95 ? -3.895 5.481 10.966 1.00 90.12 95 ILE A C 1
ATOM 720 O O . ILE A 1 95 ? -2.926 5.250 10.236 1.00 90.12 95 ILE A O 1
ATOM 724 N N . SER A 1 96 ? -4.122 6.677 11.504 1.00 85.25 96 SER A N 1
ATOM 725 C CA . SER A 1 96 ? -3.145 7.768 11.477 1.00 85.25 96 SER A CA 1
ATOM 726 C C . SER A 1 96 ? -2.013 7.509 12.484 1.00 85.25 96 SER A C 1
ATOM 728 O O . SER A 1 96 ? -2.237 6.896 13.523 1.00 85.25 96 SER A O 1
ATOM 730 N N . ILE A 1 97 ? -0.795 7.980 12.193 1.00 83.88 97 ILE A N 1
ATOM 731 C CA . ILE A 1 97 ? 0.421 7.768 13.017 1.00 83.88 97 ILE A CA 1
ATOM 732 C C . ILE A 1 97 ? 0.646 8.949 13.995 1.00 83.88 97 ILE A C 1
ATOM 734 O O . ILE A 1 97 ? 1.782 9.260 14.338 1.00 83.88 97 ILE A O 1
ATOM 738 N N . GLN A 1 98 ? -0.404 9.689 14.362 1.00 70.94 98 GLN A N 1
ATOM 739 C CA . GLN A 1 98 ? -0.269 10.894 15.198 1.00 70.94 98 GLN A CA 1
ATOM 740 C C . GLN A 1 98 ? 0.180 10.604 16.630 1.00 70.94 98 GLN A C 1
ATOM 742 O O . GLN A 1 98 ? -0.225 9.560 17.186 1.00 70.94 98 GLN A O 1
#

Foldseek 3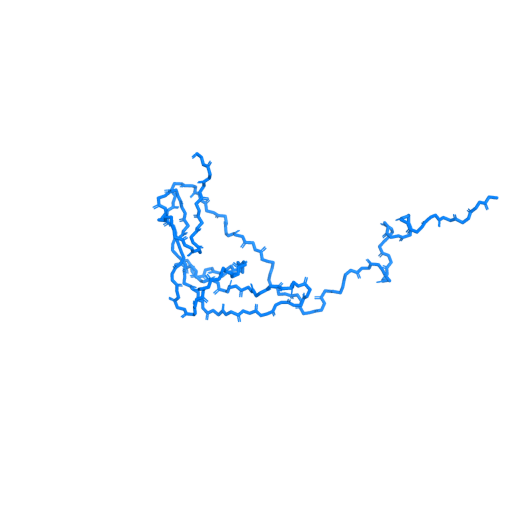Di:
DDDDDPVVVLVVPDPVNDDDPPQADPDADDDDDDQADKWKWFFADWADGPPDPFIWTFIATPVRDTHTHTDWPPDDHGDMEMEHQPGDPDTRHHHDPD

Radius of gyration: 18.73 Å; chains: 1; bounding box: 53×26×46 Å